Protein AF-A0A8T4VBQ8-F1 (afdb_monomer_lite)

Foldseek 3Di:
DVVLVVVLVVLVVVLVVLVVVLVVLVVVLVVVVVVVVVCVVVCVAPPDPVRVVVVVVVNVVSVVVSVVSNVVSVVSNVVSVVVNVVD

Radius of gyration: 19.49 Å; chains: 1; bounding box: 47×16×51 Å

Sequence (87 aa):
MKQALIKKNILDLKYNKNLQYLNTTIICLLAFYIGISIAFLTSQVKPNLQEIIPLSLITGLFTSISIILLLKFKNIMQNIENEITNL

Structure (mmCIF, N/CA/C/O backbone):
data_AF-A0A8T4VBQ8-F1
#
_entry.id   AF-A0A8T4VBQ8-F1
#
loop_
_atom_site.group_PDB
_atom_site.id
_atom_site.type_symbol
_atom_site.label_atom_id
_atom_site.label_alt_id
_atom_site.label_comp_id
_atom_site.label_asym_id
_atom_site.label_entity_id
_atom_site.label_seq_id
_atom_site.pdbx_PDB_ins_code
_atom_site.Cartn_x
_atom_site.Cartn_y
_atom_site.Cartn_z
_atom_site.occupancy
_atom_site.B_iso_or_equiv
_atom_site.auth_seq_id
_atom_site.auth_comp_id
_atom_site.auth_asym_id
_atom_site.auth_atom_id
_atom_site.pdbx_PDB_model_num
ATOM 1 N N . MET A 1 1 ? -24.923 2.380 29.189 1.00 64.19 1 MET A N 1
ATOM 2 C CA . MET A 1 1 ? -25.307 2.966 27.879 1.00 64.19 1 MET A CA 1
ATOM 3 C C . MET A 1 1 ? -24.338 4.034 27.364 1.00 64.19 1 MET A C 1
ATOM 5 O O . MET A 1 1 ? -23.745 3.794 26.323 1.00 64.19 1 MET A O 1
ATOM 9 N N . LYS A 1 2 ? -24.107 5.170 28.050 1.00 79.31 2 LYS A N 1
ATOM 10 C CA . LYS A 1 2 ? -23.217 6.243 27.532 1.00 79.31 2 LYS A CA 1
ATOM 11 C C . LYS A 1 2 ? -21.777 5.797 27.217 1.00 79.31 2 LYS A C 1
ATOM 13 O O . LYS A 1 2 ? -21.235 6.202 26.198 1.00 79.31 2 LYS A O 1
ATOM 18 N N . GLN A 1 3 ? -21.170 4.946 28.047 1.00 82.31 3 GLN A N 1
ATOM 19 C CA . GLN A 1 3 ? -19.788 4.487 27.832 1.00 82.31 3 GLN A CA 1
ATOM 20 C C . GLN A 1 3 ? -19.625 3.600 26.584 1.00 82.31 3 GLN A C 1
ATOM 22 O O . GLN A 1 3 ? -18.654 3.766 25.852 1.00 82.31 3 GLN A O 1
ATOM 27 N N . ALA A 1 4 ? -20.590 2.717 26.299 1.00 84.62 4 ALA A N 1
ATOM 28 C CA . ALA A 1 4 ? -20.570 1.872 25.100 1.00 84.62 4 ALA A CA 1
ATOM 29 C C . ALA A 1 4 ? -20.703 2.707 23.813 1.00 84.62 4 ALA A C 1
ATOM 31 O O . ALA A 1 4 ? -19.954 2.500 22.864 1.00 84.62 4 ALA A O 1
ATOM 32 N N . LEU A 1 5 ? -21.573 3.725 23.826 1.00 87.50 5 LEU A N 1
ATOM 33 C CA . LEU A 1 5 ? -21.707 4.701 22.736 1.00 87.50 5 LEU A CA 1
ATOM 34 C C . LEU A 1 5 ? -20.406 5.472 22.475 1.00 87.50 5 LEU A C 1
ATOM 36 O O . LEU A 1 5 ? -19.982 5.596 21.329 1.00 87.50 5 LEU A O 1
ATOM 40 N N . ILE A 1 6 ? -19.745 5.957 23.532 1.00 89.62 6 ILE A N 1
ATOM 41 C CA . ILE A 1 6 ? -18.456 6.655 23.405 1.00 89.62 6 ILE A CA 1
ATOM 42 C C . ILE A 1 6 ? -17.397 5.714 22.821 1.00 89.62 6 ILE A C 1
ATOM 44 O O . ILE A 1 6 ? -16.666 6.105 21.912 1.00 89.62 6 ILE A O 1
ATOM 48 N N . LYS A 1 7 ? -17.333 4.465 23.302 1.00 88.31 7 LYS A N 1
ATOM 49 C CA . LYS A 1 7 ? -16.383 3.468 22.798 1.00 88.31 7 LYS A CA 1
ATOM 50 C C . LYS A 1 7 ? -16.617 3.168 21.315 1.00 88.31 7 LYS A C 1
ATOM 52 O O . LYS A 1 7 ? -15.652 3.193 20.555 1.00 88.31 7 LYS A O 1
ATOM 57 N N . LYS A 1 8 ? -17.870 2.970 20.895 1.00 90.50 8 LYS A N 1
ATOM 58 C CA . LYS A 1 8 ? -18.226 2.776 19.483 1.00 90.50 8 LYS A CA 1
ATOM 59 C C . LYS A 1 8 ? -17.780 3.962 18.624 1.00 90.50 8 LYS A C 1
ATOM 61 O O . LYS A 1 8 ? -17.066 3.759 17.653 1.00 90.50 8 LYS A O 1
ATOM 66 N N . ASN A 1 9 ? -18.088 5.196 19.032 1.00 92.81 9 ASN A N 1
ATOM 67 C CA . ASN A 1 9 ? -17.685 6.388 18.276 1.00 92.81 9 ASN A CA 1
ATOM 68 C C . ASN A 1 9 ? -16.158 6.503 18.116 1.00 92.81 9 ASN A C 1
ATOM 70 O O . ASN A 1 9 ? -15.671 6.910 17.064 1.00 92.81 9 ASN A O 1
ATOM 74 N N . ILE A 1 10 ? -15.382 6.139 19.144 1.00 92.75 10 ILE A N 1
ATOM 75 C CA . ILE A 1 10 ? -13.914 6.124 19.054 1.00 92.75 10 ILE A CA 1
ATOM 76 C C . ILE A 1 10 ? -13.437 5.050 18.067 1.00 92.75 10 ILE A C 1
ATOM 78 O O . ILE A 1 10 ? -12.486 5.289 17.319 1.00 92.75 10 ILE A O 1
ATOM 82 N N . LEU A 1 11 ? -14.071 3.876 18.065 1.00 92.00 11 LEU A N 1
ATOM 83 C CA . LEU A 1 11 ? -13.765 2.803 17.120 1.00 92.00 11 LEU A CA 1
ATOM 84 C C . LEU A 1 11 ? -14.115 3.204 15.681 1.00 92.00 11 LEU A C 1
ATOM 86 O O . LEU A 1 11 ? -13.262 3.055 14.811 1.00 92.00 11 LEU A O 1
ATOM 90 N N . ASP A 1 12 ? -15.273 3.823 15.449 1.00 92.88 12 ASP A N 1
ATOM 91 C CA . ASP A 1 12 ? -15.681 4.345 14.137 1.00 92.88 12 ASP A CA 1
ATOM 92 C C . ASP A 1 12 ? -14.694 5.408 13.616 1.00 92.88 12 ASP A C 1
ATOM 94 O O . ASP A 1 12 ? -14.257 5.367 12.462 1.00 92.88 12 ASP A O 1
ATOM 98 N N . LEU A 1 13 ? -14.253 6.331 14.481 1.00 94.31 13 LEU A N 1
ATOM 99 C CA . LEU A 1 13 ? -13.227 7.323 14.135 1.00 94.31 13 LEU A CA 1
ATOM 100 C C . LEU A 1 13 ? -11.894 6.665 13.755 1.00 94.31 13 LEU A C 1
ATOM 102 O O . LEU A 1 13 ? -11.250 7.069 12.782 1.00 94.31 13 LEU A O 1
ATOM 106 N N . LYS A 1 14 ? -11.467 5.641 14.503 1.00 93.62 14 LYS A N 1
ATOM 107 C CA . LYS A 1 14 ? -10.253 4.877 14.183 1.00 93.62 14 LYS A CA 1
ATOM 108 C C . LYS A 1 14 ? -10.408 4.106 12.876 1.00 93.62 14 LYS A C 1
ATOM 110 O O . LYS A 1 14 ? -9.454 4.075 12.101 1.00 93.62 14 LYS A O 1
ATOM 115 N N . TYR A 1 15 ? -11.567 3.509 12.617 1.00 95.56 15 TYR A N 1
ATOM 116 C CA . TYR A 1 15 ? -11.843 2.799 11.373 1.00 95.56 15 TYR A CA 1
ATOM 117 C C . TYR A 1 15 ? -11.697 3.741 10.178 1.00 95.56 15 TYR A C 1
ATOM 119 O O . TYR A 1 15 ? -10.880 3.484 9.298 1.00 95.56 15 TYR A O 1
ATOM 127 N N . ASN A 1 16 ? -12.384 4.888 10.205 1.00 95.69 16 ASN A N 1
ATOM 128 C CA . ASN A 1 16 ? -12.319 5.887 9.136 1.00 95.69 16 ASN A CA 1
ATOM 129 C C . ASN A 1 16 ? -10.897 6.398 8.896 1.00 95.69 16 ASN A C 1
ATOM 131 O O . ASN A 1 16 ? -10.464 6.515 7.750 1.00 95.69 16 ASN A O 1
ATOM 135 N N . LYS A 1 17 ? -10.132 6.641 9.966 1.00 94.88 17 LYS A N 1
ATOM 136 C CA . LYS A 1 17 ? -8.721 7.028 9.856 1.00 94.88 17 LYS A CA 1
ATOM 137 C C . LYS A 1 17 ? -7.888 5.966 9.123 1.00 94.88 17 LYS A C 1
ATOM 139 O O . LYS A 1 17 ? -7.094 6.305 8.250 1.00 94.88 17 LYS A O 1
ATOM 144 N N . ASN A 1 18 ? -8.057 4.687 9.463 1.00 94.06 18 ASN A N 1
ATOM 145 C CA . ASN A 1 18 ? -7.317 3.596 8.820 1.00 94.06 18 ASN A CA 1
ATOM 146 C C . ASN A 1 18 ? -7.785 3.338 7.383 1.00 94.06 18 ASN A C 1
ATOM 148 O O . ASN A 1 18 ? -6.946 3.090 6.521 1.00 94.06 18 ASN A O 1
ATOM 152 N N . LEU A 1 19 ? -9.083 3.474 7.103 1.00 94.62 19 LEU A N 1
ATOM 153 C CA . LEU A 1 19 ? -9.626 3.421 5.746 1.00 94.62 19 LEU A CA 1
ATOM 154 C C . LEU A 1 19 ? -9.023 4.527 4.873 1.00 94.62 19 LEU A C 1
ATOM 156 O O . LEU A 1 19 ? -8.626 4.276 3.737 1.00 94.62 19 LEU A O 1
ATOM 160 N N . GLN A 1 20 ? -8.881 5.739 5.413 1.00 96.12 20 GLN A N 1
ATOM 161 C CA . GLN A 1 20 ? -8.226 6.833 4.703 1.00 96.12 20 GLN A CA 1
ATOM 162 C C . GLN A 1 20 ? -6.754 6.514 4.412 1.00 96.12 20 GLN A C 1
ATOM 164 O O . GLN A 1 20 ? -6.303 6.727 3.291 1.00 96.12 20 GLN A O 1
ATOM 169 N N . TYR A 1 21 ? -6.007 5.953 5.369 1.00 94.44 21 TYR A N 1
ATOM 170 C CA . TYR A 1 21 ? -4.624 5.529 5.121 1.00 94.44 21 TYR A CA 1
ATOM 171 C C . TYR A 1 21 ? -4.510 4.408 4.088 1.00 94.44 21 TYR A C 1
ATOM 173 O O . TYR A 1 21 ? -3.609 4.452 3.246 1.00 94.44 21 TYR A O 1
ATOM 181 N N . LEU A 1 22 ? -5.426 3.438 4.111 1.00 94.81 22 LEU A N 1
ATOM 182 C CA . LEU A 1 22 ? -5.510 2.384 3.105 1.00 94.81 22 LEU A CA 1
ATOM 183 C C . LEU A 1 22 ? -5.708 2.998 1.712 1.00 94.81 22 LEU A C 1
ATOM 185 O O . LEU A 1 22 ? -4.906 2.751 0.813 1.00 94.81 2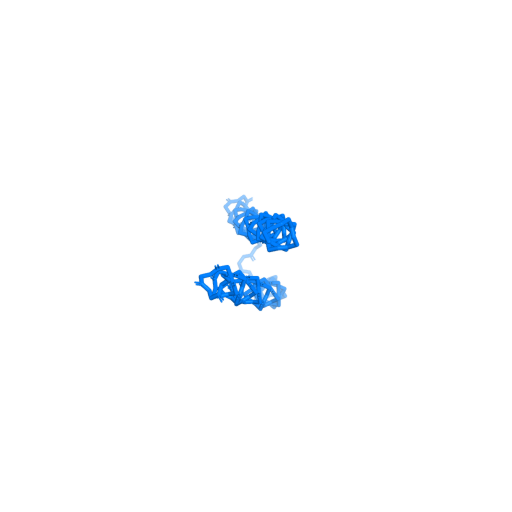2 LEU A O 1
ATOM 189 N N . ASN A 1 23 ? -6.714 3.861 1.560 1.00 94.62 23 ASN A N 1
ATOM 190 C CA . ASN A 1 23 ? -7.035 4.512 0.291 1.00 94.62 23 ASN A CA 1
ATOM 191 C C . ASN A 1 23 ? -5.876 5.376 -0.218 1.00 94.62 23 ASN A C 1
ATOM 193 O O . ASN A 1 23 ? -5.498 5.266 -1.382 1.00 94.62 23 ASN A O 1
ATOM 197 N N . THR A 1 24 ? -5.256 6.180 0.649 1.00 95.00 24 THR A N 1
ATOM 198 C CA . THR A 1 24 ? -4.076 6.975 0.284 1.00 95.00 24 THR A CA 1
ATOM 199 C C . THR A 1 24 ? -2.923 6.084 -0.173 1.00 95.00 24 THR A C 1
ATOM 201 O O . THR A 1 24 ? -2.268 6.397 -1.163 1.00 95.00 24 THR A O 1
ATOM 204 N N . THR A 1 25 ? -2.694 4.945 0.488 1.00 94.12 25 THR A N 1
ATOM 205 C CA . THR A 1 25 ? -1.647 3.994 0.082 1.00 94.12 25 THR A CA 1
ATOM 206 C C . THR A 1 25 ? -1.918 3.431 -1.316 1.00 94.12 25 THR A C 1
ATOM 208 O O . THR A 1 25 ? -0.999 3.365 -2.132 1.00 94.12 25 THR A O 1
ATOM 211 N N . ILE A 1 26 ? -3.173 3.081 -1.622 1.00 93.88 26 ILE A N 1
ATOM 212 C CA . ILE A 1 26 ? -3.586 2.614 -2.957 1.00 93.88 26 ILE A CA 1
ATOM 213 C C . ILE A 1 26 ? -3.364 3.709 -4.007 1.00 93.88 26 ILE A C 1
ATOM 215 O O . ILE A 1 26 ? -2.784 3.440 -5.056 1.00 93.88 26 ILE A O 1
ATOM 219 N N . ILE A 1 27 ? -3.782 4.946 -3.727 1.00 96.25 27 ILE A N 1
ATOM 220 C CA . ILE A 1 27 ? -3.615 6.078 -4.649 1.00 96.25 27 ILE A CA 1
ATOM 221 C C . ILE A 1 27 ? -2.130 6.337 -4.923 1.00 96.25 27 ILE A C 1
ATOM 223 O O . ILE A 1 27 ? -1.747 6.477 -6.082 1.00 96.25 27 ILE A O 1
ATOM 227 N N . CYS A 1 28 ? -1.283 6.350 -3.890 1.00 93.81 28 CYS A N 1
ATOM 228 C CA . CYS A 1 28 ? 0.160 6.525 -4.059 1.00 93.81 28 CYS A CA 1
ATOM 229 C C . CYS A 1 28 ? 0.785 5.403 -4.898 1.00 93.81 28 CYS A C 1
ATOM 231 O O . CYS A 1 28 ? 1.619 5.684 -5.755 1.00 93.81 28 CYS A O 1
ATOM 233 N N . LEU A 1 29 ? 0.368 4.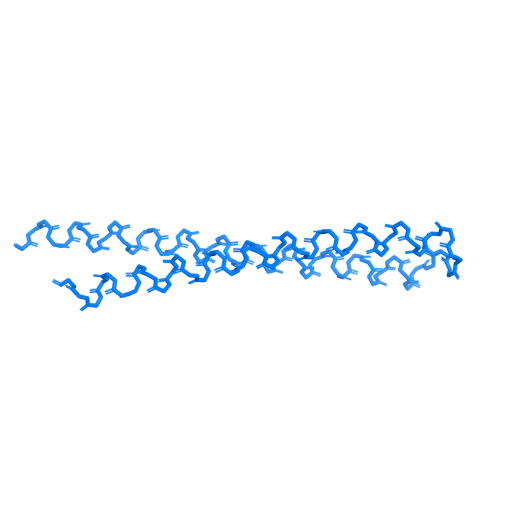149 -4.692 1.00 94.38 29 LEU A N 1
ATOM 234 C CA . LEU A 1 29 ? 0.812 3.021 -5.514 1.00 94.38 29 LEU A CA 1
ATOM 235 C C . LEU A 1 29 ? 0.420 3.200 -6.982 1.00 94.38 29 LEU A C 1
ATOM 237 O O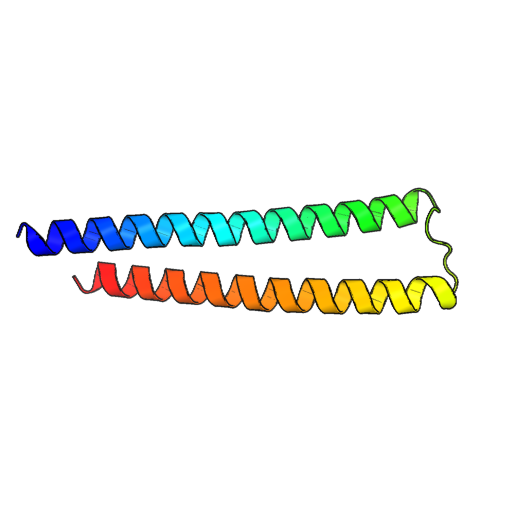 . LEU A 1 29 ? 1.261 3.051 -7.864 1.00 94.38 29 LEU A O 1
ATOM 241 N N . LEU A 1 30 ? -0.840 3.543 -7.253 1.00 94.69 30 LEU A N 1
ATOM 242 C CA . LEU A 1 30 ? -1.317 3.768 -8.617 1.00 94.69 30 LEU A CA 1
ATOM 243 C C . LEU A 1 30 ? -0.570 4.925 -9.285 1.00 94.69 30 LEU A C 1
ATOM 245 O O . LEU A 1 30 ? -0.106 4.778 -10.412 1.00 94.69 30 LEU A O 1
ATOM 249 N N . ALA A 1 31 ? -0.394 6.044 -8.581 1.00 95.62 31 ALA A N 1
ATOM 250 C CA . ALA A 1 31 ? 0.355 7.193 -9.082 1.00 95.62 31 ALA A CA 1
ATOM 251 C C . ALA A 1 31 ? 1.811 6.828 -9.409 1.00 95.62 31 ALA A C 1
ATOM 253 O O . ALA A 1 31 ? 2.323 7.217 -10.459 1.00 95.62 31 ALA A O 1
ATOM 254 N N . PHE A 1 32 ? 2.457 6.033 -8.554 1.00 94.88 32 PHE A N 1
ATOM 255 C CA . PHE A 1 32 ? 3.808 5.530 -8.785 1.00 94.88 32 PHE A CA 1
ATOM 256 C C . PHE A 1 32 ? 3.891 4.672 -10.057 1.00 94.88 32 PHE A C 1
ATOM 258 O O . PHE A 1 32 ? 4.737 4.928 -10.915 1.00 94.88 32 PHE A O 1
ATOM 265 N N . TYR A 1 33 ? 2.978 3.713 -10.238 1.00 94.25 33 TYR A N 1
ATOM 266 C CA . TYR A 1 33 ? 2.951 2.865 -11.435 1.00 94.25 33 TYR A CA 1
ATOM 267 C C . TYR A 1 33 ? 2.615 3.631 -12.717 1.00 94.25 33 TYR A C 1
ATOM 269 O O . TYR A 1 33 ? 3.199 3.350 -13.766 1.00 94.25 33 TYR A O 1
ATOM 277 N N . ILE A 1 34 ? 1.720 4.618 -12.648 1.00 95.62 34 ILE A N 1
ATOM 278 C CA . ILE A 1 34 ? 1.438 5.519 -13.771 1.00 95.62 34 ILE A CA 1
ATOM 279 C C . ILE A 1 34 ? 2.700 6.309 -14.133 1.00 95.62 34 ILE A C 1
ATOM 281 O O . ILE A 1 34 ? 3.059 6.368 -15.306 1.00 95.62 34 ILE A O 1
ATOM 285 N N . GLY A 1 35 ? 3.413 6.853 -13.142 1.00 93.50 35 GLY A N 1
ATOM 286 C CA . GLY A 1 35 ? 4.670 7.574 -13.351 1.00 93.50 35 GLY A CA 1
ATOM 287 C C . GLY A 1 35 ? 5.737 6.714 -14.031 1.00 93.50 35 GLY A C 1
ATOM 288 O O . GLY A 1 35 ? 6.321 7.138 -15.026 1.00 93.50 35 GLY A O 1
ATOM 289 N N . ILE A 1 36 ? 5.930 5.477 -13.560 1.00 91.38 36 ILE A N 1
ATOM 290 C CA . ILE A 1 36 ? 6.832 4.506 -14.202 1.00 91.38 36 ILE A CA 1
ATOM 291 C C . ILE A 1 36 ? 6.398 4.230 -15.645 1.00 91.38 36 ILE A C 1
ATOM 293 O O . ILE A 1 36 ? 7.225 4.260 -16.554 1.00 91.38 36 ILE A O 1
ATOM 297 N N . SER A 1 37 ? 5.105 3.998 -15.873 1.00 91.19 37 SER A N 1
ATOM 298 C CA . SER A 1 37 ? 4.573 3.710 -17.209 1.00 91.19 37 SER A CA 1
ATOM 299 C C . SER A 1 37 ? 4.822 4.867 -18.178 1.00 91.19 37 SER A C 1
ATOM 301 O O . SER A 1 37 ? 5.282 4.651 -19.297 1.00 91.19 37 SER A O 1
ATOM 303 N N . ILE A 1 38 ? 4.593 6.106 -17.735 1.00 93.56 38 ILE A N 1
ATOM 304 C CA . ILE A 1 38 ? 4.884 7.314 -18.518 1.00 93.56 38 ILE A CA 1
ATOM 305 C C . ILE A 1 38 ? 6.386 7.432 -18.798 1.00 93.56 38 ILE A C 1
ATOM 307 O O . ILE A 1 38 ? 6.762 7.743 -19.927 1.00 93.56 38 ILE A O 1
ATOM 311 N N . ALA A 1 39 ? 7.250 7.163 -17.817 1.00 89.56 39 ALA A N 1
ATOM 312 C CA . ALA A 1 39 ? 8.701 7.231 -17.992 1.00 89.56 39 ALA A CA 1
ATOM 313 C C . ALA A 1 39 ? 9.207 6.241 -19.061 1.00 89.56 39 ALA A C 1
ATOM 315 O O . ALA A 1 39 ? 10.066 6.594 -19.872 1.00 89.56 39 ALA A O 1
ATOM 316 N N . PHE A 1 40 ? 8.625 5.039 -19.125 1.00 87.62 40 PHE A N 1
ATOM 317 C CA . PHE A 1 40 ? 8.895 4.080 -20.200 1.00 87.62 40 PHE A CA 1
ATOM 318 C C . PHE A 1 40 ? 8.340 4.543 -21.554 1.00 87.62 40 PHE A C 1
ATOM 320 O O . PHE A 1 40 ? 9.058 4.509 -22.551 1.00 87.62 40 PHE A O 1
ATOM 327 N N . LEU A 1 41 ? 7.091 5.020 -21.607 1.00 90.06 41 LEU A N 1
ATOM 328 C CA . LEU A 1 41 ? 6.459 5.476 -22.856 1.00 90.06 41 LEU A CA 1
ATOM 329 C C . LEU A 1 41 ? 7.164 6.693 -23.468 1.00 90.06 41 LEU A C 1
ATOM 331 O O . LEU A 1 41 ? 7.290 6.798 -24.684 1.00 90.06 41 LEU A O 1
ATOM 335 N N . THR A 1 42 ? 7.652 7.602 -22.630 1.00 92.81 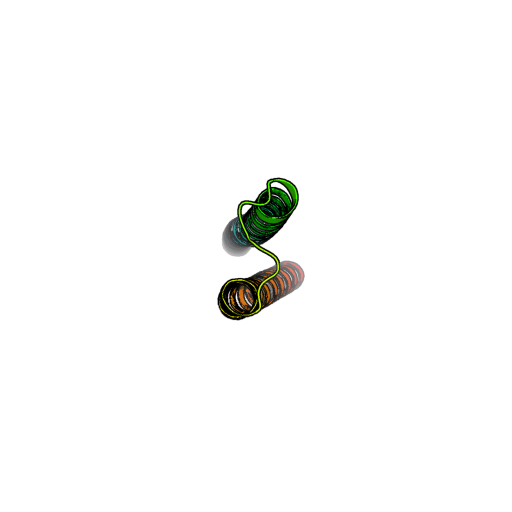42 THR A N 1
ATOM 336 C CA . THR A 1 42 ? 8.384 8.804 -23.057 1.00 92.81 42 THR A CA 1
ATOM 337 C C . THR A 1 42 ? 9.860 8.535 -23.356 1.00 92.81 42 THR A C 1
ATOM 339 O O . THR A 1 42 ? 10.592 9.472 -23.663 1.00 92.81 42 THR A O 1
ATOM 342 N N . SER A 1 43 ? 10.308 7.272 -23.291 1.00 82.44 43 SER A N 1
ATOM 343 C CA . SER A 1 43 ? 11.712 6.872 -23.474 1.00 82.44 43 SER A CA 1
ATOM 344 C C . SER A 1 43 ? 12.691 7.616 -22.553 1.00 82.44 43 SER A C 1
ATOM 346 O O . SER A 1 43 ? 13.875 7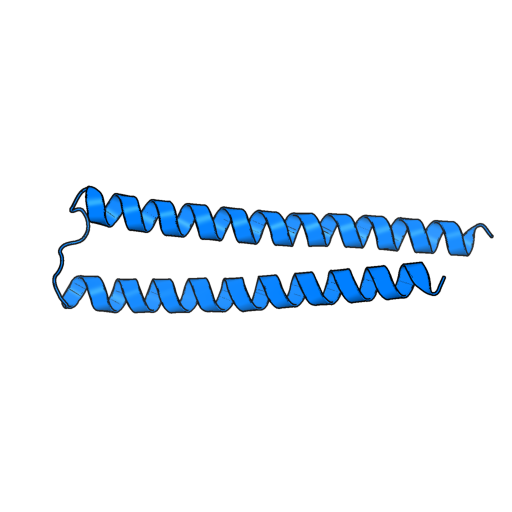.735 -22.870 1.00 82.44 43 SER A O 1
ATOM 348 N N . GLN A 1 44 ? 12.211 8.114 -21.405 1.00 81.75 44 GLN A N 1
ATOM 349 C CA . GLN A 1 44 ? 13.067 8.701 -20.369 1.00 81.75 44 GLN A CA 1
ATOM 350 C C . GLN A 1 44 ? 13.921 7.634 -19.679 1.00 81.75 44 GLN A C 1
ATOM 352 O O . GLN A 1 44 ? 14.994 7.944 -19.173 1.00 81.75 44 GLN A O 1
ATOM 357 N N . VAL A 1 45 ? 13.451 6.385 -19.694 1.00 80.69 45 VAL A N 1
ATOM 358 C CA . VAL A 1 45 ? 14.196 5.200 -19.269 1.00 80.69 45 VAL A CA 1
ATOM 359 C C . VAL A 1 45 ? 14.543 4.389 -20.510 1.00 80.69 45 VAL A C 1
ATOM 361 O O . VAL A 1 45 ? 13.656 3.956 -21.251 1.00 80.69 45 VAL A O 1
ATOM 364 N N . LYS A 1 46 ? 15.834 4.179 -20.756 1.00 81.38 46 LYS A N 1
ATOM 365 C CA . LYS A 1 46 ? 16.307 3.323 -21.842 1.00 81.38 46 LYS A CA 1
ATOM 366 C C . LYS A 1 46 ? 16.138 1.857 -21.439 1.00 81.38 46 LYS A C 1
ATOM 368 O O . LYS A 1 46 ? 16.349 1.507 -20.279 1.00 81.38 46 LYS A O 1
ATOM 373 N N . PRO A 1 47 ? 15.843 0.951 -22.386 1.00 77.38 47 PRO A N 1
ATOM 374 C CA . PRO A 1 47 ? 15.693 -0.474 -22.105 1.00 77.38 47 PRO A CA 1
ATOM 375 C C . PRO A 1 47 ? 17.051 -1.186 -21.927 1.00 77.38 47 PRO A C 1
ATOM 377 O O . PRO A 1 47 ? 17.258 -2.294 -22.417 1.00 77.38 47 PRO A O 1
ATOM 380 N N . ASN A 1 48 ? 18.018 -0.538 -21.277 1.00 88.56 48 ASN A N 1
ATOM 381 C CA . ASN A 1 48 ? 19.317 -1.120 -20.969 1.00 88.56 48 ASN A CA 1
ATOM 382 C C . ASN A 1 48 ? 19.273 -1.780 -19.577 1.00 88.56 48 ASN A C 1
ATOM 384 O O . ASN A 1 48 ? 18.529 -1.380 -18.682 1.00 88.56 48 ASN A O 1
ATOM 388 N N . LEU A 1 49 ? 20.099 -2.808 -19.372 1.00 86.00 49 LEU A N 1
ATOM 389 C CA . LEU A 1 49 ? 20.169 -3.490 -18.074 1.00 86.00 49 LEU A CA 1
ATOM 390 C C . LEU A 1 49 ? 20.614 -2.544 -16.944 1.00 86.00 49 LEU A C 1
ATOM 392 O O . LEU A 1 49 ? 20.213 -2.728 -15.799 1.00 86.00 49 LEU A O 1
ATOM 396 N N . GLN A 1 50 ? 21.406 -1.518 -17.270 1.00 89.81 50 GLN A N 1
ATOM 397 C CA . GLN A 1 50 ? 21.933 -0.556 -16.300 1.00 89.81 50 GLN A CA 1
ATOM 398 C C . GLN A 1 50 ? 20.848 0.327 -15.666 1.00 89.81 50 GLN A C 1
ATOM 400 O O . GLN A 1 50 ? 20.976 0.651 -14.491 1.00 89.81 50 GLN A O 1
ATOM 405 N N . GLU A 1 51 ? 19.782 0.679 -16.390 1.00 86.56 51 GLU A N 1
ATOM 406 C CA . GLU A 1 51 ? 18.667 1.479 -15.860 1.00 86.56 51 GLU A CA 1
ATOM 407 C C . GLU A 1 51 ? 17.519 0.592 -15.354 1.00 86.56 51 GLU A C 1
ATOM 409 O O . GLU A 1 51 ? 16.899 0.900 -14.334 1.00 86.56 51 GLU A O 1
ATOM 414 N N . ILE A 1 52 ? 17.271 -0.557 -15.997 1.00 88.81 52 ILE A N 1
ATOM 415 C CA . ILE A 1 52 ? 16.187 -1.475 -15.607 1.00 88.81 52 ILE A CA 1
ATOM 416 C C . ILE A 1 52 ? 16.442 -2.112 -14.235 1.00 88.81 52 ILE A C 1
ATOM 418 O O . ILE A 1 52 ? 15.522 -2.193 -13.421 1.00 88.81 52 ILE A O 1
ATOM 422 N N . ILE A 1 53 ? 17.667 -2.568 -13.952 1.00 90.94 53 ILE A N 1
ATOM 423 C CA . ILE A 1 53 ? 17.993 -3.240 -12.683 1.00 90.94 53 ILE A CA 1
ATOM 424 C C . ILE A 1 53 ? 17.714 -2.334 -11.469 1.00 90.94 53 ILE A C 1
ATOM 426 O O . ILE A 1 53 ? 16.915 -2.740 -10.618 1.00 90.94 53 ILE A O 1
ATOM 430 N N . PRO A 1 54 ? 18.281 -1.116 -11.358 1.00 91.19 54 PRO A N 1
ATOM 431 C CA . PRO A 1 54 ? 18.009 -0.248 -10.213 1.00 91.19 54 PRO A CA 1
ATOM 432 C C . PRO A 1 54 ? 16.535 0.164 -10.135 1.00 91.19 54 PRO A C 1
ATOM 434 O O . PRO A 1 54 ? 15.971 0.177 -9.039 1.00 91.19 54 PRO A O 1
ATOM 437 N N . LEU A 1 55 ? 15.876 0.419 -11.272 1.00 91.19 55 LEU A N 1
ATOM 438 C CA . LEU A 1 55 ? 14.447 0.733 -11.298 1.00 91.19 55 LEU A CA 1
ATOM 439 C C . LEU A 1 55 ? 13.602 -0.428 -10.755 1.00 91.19 55 LEU A C 1
ATOM 441 O O . LEU A 1 55 ? 12.691 -0.202 -9.957 1.00 91.19 55 LEU A O 1
ATOM 445 N N . SER A 1 56 ? 13.917 -1.667 -11.137 1.00 90.69 56 SER A N 1
ATOM 446 C CA . SER A 1 56 ? 13.215 -2.863 -10.659 1.00 90.69 56 SER A CA 1
ATOM 447 C C . SER A 1 56 ? 13.403 -3.083 -9.155 1.00 90.69 56 SER A C 1
ATOM 449 O O . SER A 1 56 ? 12.437 -3.406 -8.466 1.00 90.69 56 SER A O 1
ATOM 451 N N . LEU A 1 57 ? 14.602 -2.822 -8.621 1.00 95.06 57 LEU A N 1
ATOM 452 C CA . LEU A 1 57 ? 14.888 -2.915 -7.188 1.00 95.06 57 LEU A CA 1
ATOM 453 C C . LEU A 1 57 ? 14.107 -1.869 -6.387 1.00 95.06 57 LEU A C 1
ATOM 455 O O . LEU A 1 57 ? 13.469 -2.211 -5.391 1.00 95.06 57 LEU A O 1
ATOM 459 N N . ILE A 1 58 ? 14.105 -0.611 -6.839 1.00 93.81 58 ILE A N 1
ATOM 460 C CA . ILE A 1 58 ? 13.348 0.475 -6.197 1.00 93.81 58 ILE A CA 1
ATOM 461 C C . ILE A 1 58 ? 11.847 0.177 -6.249 1.00 93.81 58 ILE A C 1
ATOM 463 O O . ILE A 1 58 ? 11.155 0.287 -5.237 1.00 93.81 58 ILE A O 1
ATOM 467 N N . THR A 1 59 ? 11.354 -0.259 -7.408 1.00 94.31 59 THR A N 1
ATOM 468 C CA . THR A 1 59 ? 9.951 -0.646 -7.609 1.00 94.31 59 THR A CA 1
ATOM 469 C C . THR A 1 59 ? 9.561 -1.797 -6.690 1.00 94.31 59 THR A C 1
ATOM 471 O O . THR A 1 59 ? 8.525 -1.728 -6.026 1.00 94.31 59 THR A O 1
ATOM 474 N N . GLY A 1 60 ? 10.398 -2.832 -6.597 1.00 95.44 60 GLY A N 1
ATOM 475 C CA . GLY A 1 60 ? 10.176 -3.980 -5.724 1.00 95.44 60 GLY A CA 1
ATOM 476 C C . GLY A 1 60 ? 10.142 -3.589 -4.249 1.00 95.44 60 GLY A C 1
ATOM 477 O O . GLY A 1 60 ? 9.227 -3.992 -3.529 1.00 95.44 60 GLY A O 1
ATOM 478 N N . LEU A 1 61 ? 11.082 -2.753 -3.803 1.00 96.00 61 LEU A N 1
ATOM 479 C CA . LEU A 1 61 ? 11.147 -2.275 -2.423 1.00 96.00 61 LEU A CA 1
ATOM 480 C C . LEU A 1 61 ? 9.927 -1.418 -2.065 1.00 96.00 61 LEU A C 1
ATOM 482 O O . LEU A 1 61 ? 9.267 -1.685 -1.060 1.00 96.00 61 LEU A O 1
ATOM 486 N N . PHE A 1 62 ? 9.585 -0.439 -2.906 1.00 94.38 62 PHE A N 1
ATOM 487 C CA . PHE A 1 62 ? 8.427 0.429 -2.689 1.00 94.38 62 PHE A CA 1
ATOM 488 C C . PHE A 1 62 ? 7.126 -0.380 -2.644 1.00 94.38 62 PHE A C 1
ATOM 490 O O . PHE A 1 62 ? 6.356 -0.272 -1.691 1.00 94.38 62 PHE A O 1
ATOM 497 N N . THR A 1 63 ? 6.932 -1.276 -3.615 1.00 94.06 63 THR A N 1
ATOM 498 C CA . THR A 1 63 ? 5.747 -2.140 -3.690 1.00 94.06 63 THR A CA 1
ATOM 499 C C . THR A 1 63 ? 5.633 -3.054 -2.478 1.00 94.06 63 THR A C 1
ATOM 501 O O . THR A 1 63 ? 4.550 -3.184 -1.910 1.00 94.06 63 THR A O 1
ATOM 504 N N . SER A 1 64 ? 6.742 -3.649 -2.034 1.00 95.81 64 SER A N 1
ATOM 505 C CA . SER A 1 64 ? 6.757 -4.524 -0.857 1.00 95.81 64 SER A CA 1
ATOM 506 C C . SER A 1 64 ? 6.323 -3.775 0.403 1.00 95.81 64 SER A C 1
ATOM 508 O O . SER A 1 64 ? 5.465 -4.257 1.143 1.00 95.81 64 SER A O 1
ATOM 510 N N . ILE A 1 65 ? 6.852 -2.567 0.624 1.00 95.50 65 ILE A N 1
ATOM 511 C CA . ILE A 1 65 ? 6.464 -1.721 1.762 1.00 95.50 65 ILE A CA 1
ATOM 512 C C . ILE A 1 65 ? 4.975 -1.379 1.689 1.00 95.50 65 ILE A C 1
ATOM 514 O O . ILE A 1 65 ? 4.264 -1.500 2.690 1.00 95.50 65 ILE A O 1
ATOM 518 N N . SER A 1 66 ? 4.476 -0.989 0.517 1.00 94.06 66 SER A N 1
ATOM 519 C CA . SER A 1 66 ? 3.063 -0.658 0.358 1.00 94.06 66 SER A CA 1
ATOM 520 C C . SER A 1 66 ? 2.153 -1.864 0.596 1.00 94.06 66 SER A C 1
ATOM 522 O O . SER A 1 66 ? 1.138 -1.714 1.268 1.00 94.06 66 SER A O 1
ATOM 524 N N . ILE A 1 67 ? 2.517 -3.064 0.130 1.00 94.25 67 ILE A N 1
ATOM 525 C CA . ILE A 1 67 ? 1.760 -4.296 0.409 1.00 94.25 67 ILE A CA 1
ATOM 526 C C . ILE A 1 67 ? 1.694 -4.557 1.917 1.00 94.25 67 ILE A C 1
ATOM 528 O O . ILE A 1 67 ? 0.611 -4.812 2.445 1.00 94.25 67 ILE A O 1
ATOM 532 N N . ILE A 1 68 ? 2.820 -4.441 2.630 1.00 96.25 68 ILE A N 1
ATOM 533 C CA . ILE A 1 68 ? 2.862 -4.614 4.091 1.00 96.25 68 ILE A CA 1
ATOM 534 C C . ILE A 1 68 ? 1.926 -3.613 4.782 1.00 96.25 68 ILE A C 1
ATOM 536 O O . ILE A 1 68 ? 1.168 -3.991 5.678 1.00 96.25 68 ILE A O 1
ATOM 540 N N . LEU A 1 69 ? 1.938 -2.347 4.357 1.00 93.81 69 LEU A N 1
ATOM 541 C CA . LEU A 1 69 ? 1.050 -1.317 4.898 1.00 93.81 69 LEU A CA 1
ATOM 542 C C . LEU A 1 69 ? -0.425 -1.614 4.607 1.00 93.81 69 LEU A C 1
ATOM 544 O O . LEU A 1 69 ? -1.246 -1.530 5.520 1.00 93.81 69 LEU A O 1
ATOM 548 N N . LEU A 1 70 ? -0.765 -2.013 3.379 1.00 93.75 70 LEU A N 1
ATOM 549 C CA . LEU A 1 70 ? -2.134 -2.370 3.002 1.00 93.75 70 LEU A CA 1
ATOM 550 C C . LEU A 1 70 ? -2.664 -3.530 3.849 1.00 93.75 70 LEU A C 1
ATOM 552 O O . LEU A 1 70 ? -3.766 -3.441 4.390 1.00 93.75 70 LEU A O 1
ATOM 556 N N . LEU A 1 71 ? -1.868 -4.589 4.018 1.00 94.81 71 LEU A N 1
ATOM 557 C CA . LEU A 1 71 ? -2.226 -5.726 4.866 1.00 94.81 71 LEU A CA 1
ATOM 558 C C . LEU A 1 71 ? -2.399 -5.304 6.328 1.00 94.81 71 LEU A C 1
ATOM 560 O O . LEU A 1 71 ? -3.371 -5.696 6.973 1.00 94.81 71 LEU A O 1
ATOM 564 N N . LYS A 1 72 ? -1.501 -4.458 6.845 1.00 95.44 72 LYS A N 1
ATOM 565 C CA . LYS A 1 72 ? -1.588 -3.933 8.211 1.00 95.44 72 LYS A CA 1
ATOM 566 C C . LYS A 1 72 ? -2.876 -3.139 8.430 1.00 95.44 72 LYS A C 1
ATOM 568 O O . LYS A 1 72 ? -3.573 -3.388 9.412 1.00 95.44 72 LYS A O 1
ATOM 573 N N . PHE A 1 73 ? -3.209 -2.206 7.539 1.00 92.62 73 PHE A N 1
ATOM 574 C CA . PHE A 1 73 ? -4.425 -1.400 7.669 1.00 92.62 73 PHE A CA 1
ATOM 575 C C . PHE A 1 73 ? -5.687 -2.243 7.505 1.00 92.62 73 PHE A C 1
ATOM 577 O O . PHE A 1 73 ? -6.611 -2.092 8.303 1.00 92.62 73 PHE A O 1
ATOM 584 N N . LYS A 1 74 ? -5.696 -3.189 6.559 1.00 92.50 74 LYS A N 1
ATOM 585 C CA . LYS A 1 74 ? -6.791 -4.150 6.394 1.00 92.50 74 LYS A CA 1
ATOM 586 C C . LYS A 1 74 ? -7.036 -4.952 7.676 1.00 92.50 74 LYS A C 1
ATOM 588 O O . LYS A 1 74 ? -8.171 -5.015 8.136 1.00 92.50 74 LYS A O 1
ATOM 593 N N . ASN A 1 75 ? -5.984 -5.501 8.285 1.00 94.62 75 ASN A N 1
ATOM 594 C CA . ASN A 1 75 ? -6.103 -6.269 9.528 1.00 94.62 75 ASN A CA 1
ATOM 595 C C . ASN A 1 75 ? -6.609 -5.406 10.694 1.00 94.62 75 ASN A C 1
ATOM 597 O O . ASN A 1 75 ? -7.471 -5.840 11.453 1.00 94.62 75 ASN A O 1
ATOM 601 N N . ILE A 1 76 ? -6.111 -4.172 10.833 1.00 93.62 76 ILE A N 1
ATOM 602 C CA . ILE A 1 76 ? -6.587 -3.244 11.871 1.00 93.62 76 ILE A CA 1
ATOM 603 C C . ILE A 1 76 ? -8.078 -2.952 11.689 1.00 93.62 76 ILE A C 1
ATOM 605 O O . ILE A 1 76 ? -8.826 -2.976 12.662 1.00 93.62 76 ILE A O 1
ATOM 609 N N . MET A 1 77 ? -8.517 -2.693 10.457 1.00 94.69 77 MET A N 1
ATOM 610 C CA . MET A 1 77 ? -9.923 -2.419 10.164 1.00 94.69 77 MET A CA 1
ATOM 611 C C . MET A 1 77 ? -10.823 -3.617 10.478 1.00 94.69 77 MET A C 1
ATOM 613 O O . MET A 1 77 ? -11.848 -3.427 11.126 1.00 94.69 77 MET A O 1
ATOM 617 N N . GLN A 1 78 ? -10.418 -4.834 10.101 1.00 94.06 78 GLN A N 1
ATOM 618 C CA . GLN A 1 78 ? -11.151 -6.060 10.442 1.00 94.06 78 GLN A CA 1
ATOM 619 C C . GLN A 1 78 ? -11.253 -6.265 11.958 1.00 94.06 78 GLN A C 1
ATOM 621 O O . GLN A 1 78 ? -12.311 -6.619 12.468 1.00 94.06 78 GLN A O 1
ATOM 626 N N . ASN A 1 79 ? -10.180 -5.992 12.704 1.00 94.25 79 ASN A N 1
ATOM 627 C CA . ASN A 1 79 ? -10.210 -6.080 14.164 1.00 94.25 79 ASN A CA 1
ATOM 628 C C . ASN A 1 79 ? -11.175 -5.058 14.781 1.00 94.25 79 ASN A C 1
ATOM 630 O O . ASN A 1 79 ? -11.922 -5.405 15.690 1.00 94.25 79 ASN A O 1
ATOM 634 N N . ILE A 1 80 ? -11.198 -3.823 14.269 1.00 91.44 80 ILE A N 1
ATOM 635 C CA . ILE A 1 80 ? -12.135 -2.792 14.734 1.00 91.44 80 ILE A CA 1
ATOM 636 C C . ILE A 1 80 ? -13.586 -3.201 14.444 1.00 91.44 80 ILE A C 1
ATOM 638 O O . ILE A 1 80 ? -14.445 -3.050 15.308 1.00 91.44 80 ILE A O 1
ATOM 642 N N . GLU A 1 81 ? -13.862 -3.746 13.261 1.00 91.62 81 GLU A N 1
ATOM 643 C CA . GLU A 1 81 ? -15.191 -4.242 12.887 1.00 91.62 81 GLU A CA 1
ATOM 644 C C . GLU A 1 81 ? -15.654 -5.380 13.812 1.00 91.62 81 GLU A C 1
ATOM 646 O O . GLU A 1 81 ? -16.780 -5.365 14.317 1.00 91.62 81 GLU A O 1
ATOM 651 N N . ASN A 1 82 ? -14.751 -6.312 14.130 1.00 92.31 82 ASN A N 1
ATOM 652 C CA . ASN A 1 82 ? -15.003 -7.373 15.104 1.00 92.31 82 ASN A CA 1
ATOM 653 C C . ASN A 1 82 ? -15.265 -6.808 16.510 1.00 92.31 82 ASN A C 1
ATOM 655 O O . ASN A 1 82 ? -16.158 -7.285 17.207 1.00 92.31 82 ASN A O 1
ATOM 659 N N . GLU A 1 83 ? -14.526 -5.785 16.947 1.00 90.00 83 GLU A N 1
ATOM 660 C CA . GLU A 1 83 ? -14.757 -5.134 18.243 1.00 90.00 83 GLU A CA 1
ATOM 661 C C . GLU A 1 83 ? -16.105 -4.407 18.308 1.00 90.00 83 GLU A C 1
ATOM 663 O O . GLU A 1 83 ? -16.755 -4.442 19.349 1.00 90.00 83 GLU A O 1
ATOM 668 N N . ILE A 1 84 ? -16.536 -3.764 17.219 1.00 87.94 84 ILE A N 1
ATOM 669 C CA . ILE A 1 84 ? -17.839 -3.087 17.140 1.00 87.94 84 ILE A CA 1
ATOM 670 C C . ILE A 1 84 ? -18.985 -4.100 17.149 1.00 87.94 84 ILE A C 1
ATOM 672 O O . ILE A 1 84 ? -20.006 -3.852 17.781 1.00 87.94 84 ILE A O 1
ATOM 676 N N . THR A 1 85 ? -18.822 -5.235 16.473 1.00 87.31 85 THR A N 1
ATOM 677 C CA . THR A 1 85 ? -19.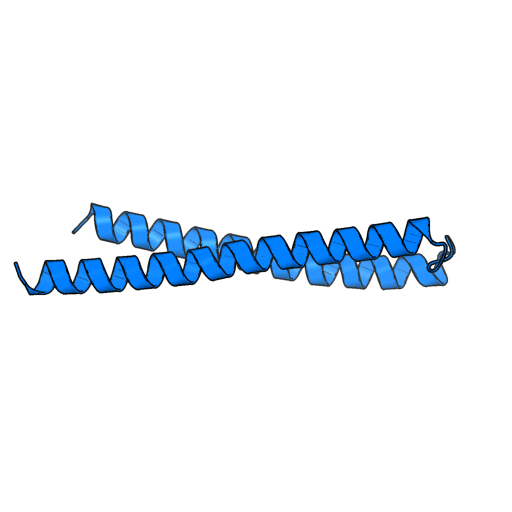853 -6.284 16.403 1.00 87.31 85 THR A CA 1
ATOM 678 C C . THR A 1 85 ? -20.057 -6.983 17.750 1.00 87.31 85 THR A C 1
ATOM 680 O O . THR A 1 85 ? -21.162 -7.416 18.060 1.00 87.31 85 THR A O 1
ATOM 683 N N . ASN A 1 86 ? -19.002 -7.072 18.563 1.00 85.12 86 ASN A N 1
ATOM 684 C CA . ASN A 1 86 ? -19.029 -7.692 19.891 1.00 85.12 86 ASN A CA 1
ATOM 685 C C . ASN A 1 86 ? -19.338 -6.702 21.039 1.00 85.12 86 ASN A C 1
ATOM 687 O O . ASN A 1 86 ? -19.182 -7.068 22.207 1.00 85.12 86 ASN A O 1
ATOM 691 N N . LEU A 1 87 ? -19.710 -5.451 20.730 1.00 79.94 87 LEU A N 1
ATOM 692 C CA . LEU A 1 87 ? -20.068 -4.400 21.698 1.00 79.94 87 LEU A CA 1
ATOM 693 C C . LEU A 1 87 ? -21.568 -4.354 21.995 1.00 79.94 87 LEU A C 1
ATOM 695 O O . LEU A 1 87 ? -21.889 -4.084 23.177 1.00 79.94 87 LEU A O 1
#

pLDDT: mean 91.24, std 5.3, range [64.19, 96.25]

Secondary structure (DSSP, 8-state):
-HHHHHHHHHHHHHHHHHHHHHHHHHHHHHHHHHHHHHHHHTTSS-SSHHHHHHHHHHHHHHHHHHHHHHHHHHHHHHHHHHHHHT-